Protein AF-A0A5D2ZGI3-F1 (afdb_monomer)

Structure (mmCIF, N/CA/C/O backbone):
data_AF-A0A5D2ZGI3-F1
#
_entry.id   AF-A0A5D2ZGI3-F1
#
loop_
_atom_site.group_PDB
_atom_site.id
_atom_site.type_symbol
_atom_site.label_atom_id
_atom_site.label_alt_id
_atom_site.label_comp_id
_atom_site.label_asym_id
_atom_site.label_entity_id
_atom_site.label_seq_id
_atom_site.pdbx_PDB_ins_code
_atom_site.Cartn_x
_atom_site.Cartn_y
_atom_site.Cartn_z
_atom_site.occupancy
_atom_site.B_iso_or_equiv
_atom_site.auth_seq_id
_atom_site.auth_comp_id
_atom_site.auth_asym_id
_atom_site.auth_atom_id
_atom_site.pdbx_PDB_model_num
ATOM 1 N N . MET A 1 1 ? 5.831 -2.924 15.633 1.00 78.38 1 MET A N 1
ATOM 2 C CA . MET A 1 1 ? 4.681 -2.209 16.233 1.00 78.38 1 MET A CA 1
ATOM 3 C C . MET A 1 1 ? 3.534 -2.291 15.243 1.00 78.38 1 MET A C 1
ATOM 5 O O . MET A 1 1 ? 3.761 -1.943 14.095 1.00 78.38 1 MET A O 1
ATOM 9 N N . ASN A 1 2 ? 2.350 -2.752 15.655 1.00 89.88 2 ASN A N 1
ATOM 10 C CA . ASN A 1 2 ? 1.259 -3.109 14.733 1.00 89.88 2 ASN A CA 1
ATOM 11 C C . ASN A 1 2 ? 0.782 -1.947 13.845 1.00 89.88 2 ASN A C 1
ATOM 13 O O . ASN A 1 2 ? 0.573 -2.136 12.654 1.00 89.88 2 ASN A O 1
ATOM 17 N N . LEU A 1 3 ? 0.696 -0.730 14.398 1.00 90.31 3 LEU A N 1
ATOM 18 C CA . LEU A 1 3 ? 0.278 0.468 13.655 1.00 90.31 3 LEU A CA 1
ATOM 19 C C . LEU A 1 3 ? 1.191 0.804 12.460 1.00 90.31 3 LEU A C 1
ATOM 21 O O . LEU A 1 3 ? 0.711 1.359 11.480 1.00 90.31 3 LEU A O 1
ATOM 25 N N . LYS A 1 4 ? 2.486 0.453 12.514 1.00 88.81 4 LYS A N 1
ATOM 26 C CA . LYS A 1 4 ? 3.448 0.694 11.419 1.00 88.81 4 LYS A CA 1
ATOM 27 C C . LYS A 1 4 ? 3.189 -0.200 10.200 1.00 88.81 4 LYS A C 1
ATOM 29 O O . LYS A 1 4 ? 3.573 0.159 9.092 1.00 88.81 4 LYS A O 1
ATOM 34 N N . GLU A 1 5 ? 2.562 -1.355 10.409 1.00 90.19 5 GLU A N 1
ATOM 35 C CA . GLU A 1 5 ? 2.275 -2.319 9.342 1.00 90.19 5 GLU A CA 1
ATOM 36 C C . GLU A 1 5 ? 0.984 -1.989 8.584 1.00 90.19 5 GLU A C 1
ATOM 38 O O . GLU A 1 5 ? 0.732 -2.561 7.526 1.00 90.19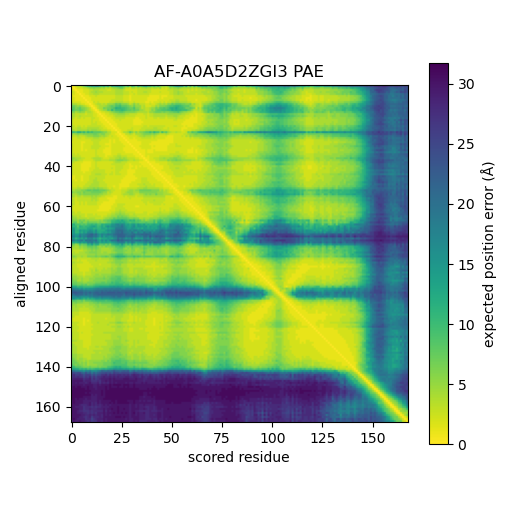 5 GLU A O 1
ATOM 43 N N . ILE A 1 6 ? 0.177 -1.049 9.088 1.00 94.06 6 ILE A N 1
ATOM 44 C CA . ILE A 1 6 ? -1.063 -0.634 8.432 1.00 94.06 6 ILE A CA 1
ATOM 45 C C . ILE A 1 6 ? -0.719 0.137 7.165 1.00 94.06 6 ILE A C 1
ATOM 47 O O . ILE A 1 6 ? -0.126 1.217 7.198 1.00 94.06 6 ILE A O 1
ATOM 51 N N . VAL A 1 7 ? -1.117 -0.429 6.032 1.00 95.12 7 VAL A N 1
ATOM 52 C CA . VAL A 1 7 ? -0.902 0.176 4.725 1.00 95.12 7 VAL A CA 1
ATOM 53 C C . VAL A 1 7 ? -2.084 1.074 4.384 1.00 95.12 7 VAL A C 1
ATOM 55 O O . VAL A 1 7 ? -3.231 0.627 4.324 1.00 95.12 7 VAL A O 1
ATOM 58 N N . LEU A 1 8 ? -1.773 2.339 4.119 1.00 94.56 8 LEU A N 1
ATOM 59 C CA . LEU A 1 8 ? -2.729 3.352 3.692 1.00 94.56 8 LEU A CA 1
ATOM 60 C C . LEU A 1 8 ? -2.531 3.668 2.207 1.00 94.56 8 LEU A C 1
ATOM 62 O O . LEU A 1 8 ? -1.398 3.740 1.720 1.00 94.56 8 LEU A O 1
ATOM 66 N N . ARG A 1 9 ? -3.635 3.895 1.496 1.00 93.50 9 ARG A N 1
ATOM 67 C CA . ARG A 1 9 ? -3.668 4.423 0.128 1.00 93.50 9 ARG A CA 1
ATOM 68 C C . ARG A 1 9 ? -4.479 5.716 0.129 1.00 93.50 9 ARG A C 1
ATOM 70 O O . ARG A 1 9 ? -5.422 5.862 0.895 1.00 93.50 9 ARG A O 1
ATOM 77 N N . GLY A 1 10 ? -4.085 6.693 -0.679 1.00 89.94 10 GLY A N 1
ATOM 78 C CA . GLY A 1 10 ? -4.799 7.964 -0.733 1.00 89.94 10 GLY A CA 1
ATOM 79 C C . GLY A 1 10 ? -3.972 9.101 -1.302 1.00 89.94 10 GLY A C 1
ATOM 80 O O . GLY A 1 10 ? -2.738 9.050 -1.334 1.00 89.94 10 GLY A O 1
ATOM 81 N N . ASN A 1 11 ? -4.661 10.151 -1.743 1.00 85.56 11 ASN A N 1
ATOM 82 C CA . ASN A 1 11 ? -4.020 11.382 -2.182 1.00 85.56 11 ASN A CA 1
ATOM 83 C C . ASN A 1 11 ? -4.201 12.469 -1.119 1.00 85.56 11 ASN A C 1
ATOM 85 O O . ASN A 1 11 ? -5.222 13.154 -1.070 1.00 85.56 11 ASN A O 1
ATOM 89 N N . LEU A 1 12 ? -3.204 12.584 -0.245 1.00 85.69 12 LEU A N 1
ATOM 90 C CA . LEU A 1 12 ? -3.176 13.565 0.833 1.00 85.69 12 LEU A CA 1
ATOM 91 C C . LEU A 1 12 ? -2.362 14.790 0.431 1.00 85.69 12 LEU A C 1
ATOM 93 O O . LEU A 1 12 ? -1.250 14.658 -0.084 1.00 85.69 12 LEU A O 1
ATOM 97 N N . TYR A 1 13 ? -2.896 15.966 0.751 1.00 83.00 13 TYR A N 1
ATOM 98 C CA . TYR A 1 13 ? -2.160 17.222 0.727 1.00 83.00 13 TYR A CA 1
ATOM 99 C C . TYR A 1 13 ? -1.844 17.630 2.163 1.00 83.00 13 TYR A C 1
ATOM 101 O O . TYR A 1 13 ? -2.745 17.925 2.946 1.00 83.00 13 TYR A O 1
ATOM 109 N N . GLY A 1 14 ? -0.556 17.632 2.503 1.00 86.94 14 GLY A N 1
ATOM 110 C CA . GLY A 1 14 ? -0.097 17.904 3.860 1.00 86.94 14 GLY A CA 1
ATOM 111 C C . GLY A 1 14 ? -0.437 16.777 4.835 1.00 86.94 14 GLY A C 1
ATOM 112 O O . GLY A 1 14 ? -0.434 15.596 4.480 1.00 86.94 14 GLY A O 1
ATOM 113 N N . THR A 1 15 ? -0.698 17.169 6.078 1.00 89.69 15 THR A N 1
ATOM 114 C CA . THR A 1 15 ? -0.856 16.253 7.203 1.00 89.69 15 THR A CA 1
ATOM 115 C C . THR A 1 15 ? -2.302 16.215 7.678 1.00 89.69 15 THR A C 1
ATOM 117 O O . THR A 1 15 ? -2.942 17.255 7.829 1.00 89.69 15 THR A O 1
ATOM 120 N N . CYS A 1 16 ? -2.814 15.017 7.938 1.00 91.69 16 CYS A N 1
ATOM 121 C CA . CYS A 1 16 ? -4.209 14.770 8.283 1.00 91.69 16 CYS A CA 1
ATOM 122 C C . CYS A 1 16 ? -4.309 14.040 9.619 1.00 91.69 16 CYS A C 1
ATOM 124 O O . CYS A 1 16 ? -3.441 13.239 9.959 1.00 91.69 16 CYS A O 1
ATOM 126 N N . ASN A 1 17 ? -5.399 14.269 10.346 1.00 93.56 17 ASN A N 1
ATOM 127 C CA . ASN A 1 17 ? -5.670 13.551 11.586 1.00 93.56 17 ASN A CA 1
ATOM 128 C C . ASN A 1 17 ? -6.593 12.359 11.322 1.00 93.56 17 ASN A C 1
ATOM 130 O O . ASN A 1 17 ? -7.521 12.450 10.517 1.00 93.56 17 ASN A O 1
ATOM 134 N N . ALA A 1 18 ? -6.342 11.267 12.030 1.00 95.38 18 ALA A N 1
ATOM 135 C CA . ALA A 1 18 ? -7.198 10.093 12.112 1.00 95.38 18 ALA A CA 1
ATOM 136 C C . ALA A 1 18 ? -7.295 9.642 13.571 1.00 95.38 18 ALA A C 1
ATOM 138 O O . ALA A 1 18 ? -6.490 10.049 14.410 1.00 95.38 18 ALA A O 1
ATOM 139 N N . PHE A 1 19 ? -8.286 8.815 13.885 1.00 96.44 19 PHE A N 1
ATOM 140 C CA . PHE A 1 19 ? -8.558 8.424 15.266 1.00 96.44 19 PHE A CA 1
ATOM 141 C C . PHE A 1 19 ? -8.911 6.949 15.366 1.00 96.44 19 PHE A C 1
ATOM 143 O O . PHE A 1 19 ? -9.552 6.404 14.477 1.00 96.44 19 PHE A O 1
ATOM 150 N N . ILE A 1 20 ? -8.536 6.320 16.472 1.00 96.06 20 ILE A N 1
ATOM 151 C CA . ILE A 1 20 ? -9.051 5.010 16.872 1.00 96.06 20 ILE A CA 1
ATOM 152 C C . ILE A 1 20 ? -9.835 5.219 18.156 1.00 96.06 20 ILE A C 1
ATOM 154 O O . ILE A 1 20 ? -9.278 5.728 19.129 1.00 96.06 20 ILE A O 1
ATOM 158 N N . CYS A 1 21 ? -11.100 4.810 18.151 1.00 94.38 21 CYS A N 1
ATOM 159 C CA . CYS A 1 21 ? -11.990 4.882 19.303 1.00 94.38 21 CYS A CA 1
ATOM 160 C C . CYS A 1 21 ? -12.622 3.506 19.510 1.00 94.38 21 CYS A C 1
ATOM 162 O O . CYS A 1 21 ? -13.462 3.091 18.716 1.00 94.38 21 CYS A O 1
ATOM 164 N N . ALA A 1 22 ? -12.234 2.805 20.571 1.00 94.69 22 ALA A N 1
ATOM 165 C CA . ALA A 1 22 ? -12.734 1.468 20.873 1.00 94.69 22 ALA A CA 1
ATOM 166 C C . ALA A 1 22 ? -13.123 1.346 22.346 1.00 94.69 22 ALA A C 1
ATOM 168 O O . ALA A 1 22 ? -12.517 1.978 23.209 1.00 94.69 22 ALA A O 1
ATOM 169 N N . LYS A 1 23 ? -14.128 0.518 22.634 1.00 94.25 23 LYS A N 1
ATOM 170 C CA . LYS A 1 23 ? -14.586 0.223 23.996 1.00 94.25 23 LYS A CA 1
ATOM 171 C C . LYS A 1 23 ? -14.456 -1.268 24.254 1.00 94.25 23 LYS A C 1
ATOM 173 O O . LYS A 1 23 ? -14.880 -2.066 23.422 1.00 94.25 23 LYS A O 1
ATOM 178 N N . GLY A 1 24 ? -13.829 -1.638 25.364 1.00 87.88 24 GLY A N 1
ATOM 179 C CA . GLY A 1 24 ? -13.578 -3.039 25.686 1.00 87.88 24 GLY A CA 1
ATOM 180 C C . GLY A 1 24 ? -14.789 -3.770 26.286 1.00 87.88 24 GLY A C 1
ATOM 181 O O . GLY A 1 24 ? -15.785 -3.133 26.641 1.00 87.88 24 GLY A O 1
ATOM 182 N N . PRO A 1 25 ? -14.698 -5.103 26.462 1.00 93.12 25 PRO A N 1
ATOM 183 C CA . PRO A 1 25 ? -13.662 -6.000 25.939 1.00 93.12 25 PRO A CA 1
ATOM 184 C C . PRO A 1 25 ? -13.876 -6.347 24.451 1.00 93.12 25 PRO A C 1
ATOM 186 O O . PRO A 1 25 ? -15.007 -6.538 24.009 1.00 93.12 25 PRO A O 1
ATOM 189 N N . GLY A 1 26 ? -12.789 -6.459 23.678 1.00 95.06 26 GLY A N 1
ATOM 190 C CA . GLY A 1 26 ? -12.862 -6.737 22.237 1.00 95.06 26 GLY A CA 1
ATOM 191 C C . GLY A 1 26 ? -11.535 -6.598 21.483 1.00 95.06 26 GLY A C 1
ATOM 192 O O . GLY A 1 26 ? -10.516 -6.193 22.046 1.00 95.06 26 GLY A O 1
ATOM 193 N N . TYR A 1 27 ? -11.552 -6.939 20.193 1.00 95.19 27 TYR A N 1
ATOM 194 C CA . TYR A 1 27 ? -10.416 -6.762 19.285 1.00 95.19 27 TYR A CA 1
ATOM 195 C C . TYR A 1 27 ? -10.540 -5.447 18.525 1.00 95.19 27 TYR A C 1
ATOM 197 O O . TYR A 1 27 ? -11.611 -5.133 18.019 1.00 95.19 27 TYR A O 1
ATOM 205 N N . VAL A 1 28 ? -9.428 -4.725 18.417 1.00 96.50 28 VAL A N 1
ATOM 206 C CA . VAL A 1 28 ? -9.300 -3.522 17.596 1.00 96.50 28 VAL A CA 1
ATOM 207 C C . VAL A 1 28 ? -8.452 -3.865 16.380 1.00 96.50 28 VAL A C 1
ATOM 209 O O . VAL A 1 28 ? -7.339 -4.394 16.500 1.00 96.50 28 VAL A O 1
ATOM 212 N N . THR A 1 29 ? -8.985 -3.565 15.209 1.00 96.62 29 THR A N 1
ATOM 213 C CA . THR A 1 29 ? -8.397 -3.825 13.894 1.00 96.62 29 THR A CA 1
ATOM 214 C C . THR A 1 29 ? -8.206 -2.520 13.132 1.00 96.62 29 THR A C 1
ATOM 216 O O . THR A 1 29 ? -8.620 -1.452 13.584 1.00 96.62 29 THR A O 1
ATOM 219 N N . ALA A 1 30 ? -7.558 -2.580 11.969 1.00 96.31 30 ALA A N 1
ATOM 220 C CA . ALA A 1 30 ? -7.386 -1.407 11.125 1.00 96.31 30 ALA A CA 1
ATOM 221 C C . ALA A 1 30 ? -8.736 -0.812 10.685 1.00 96.31 30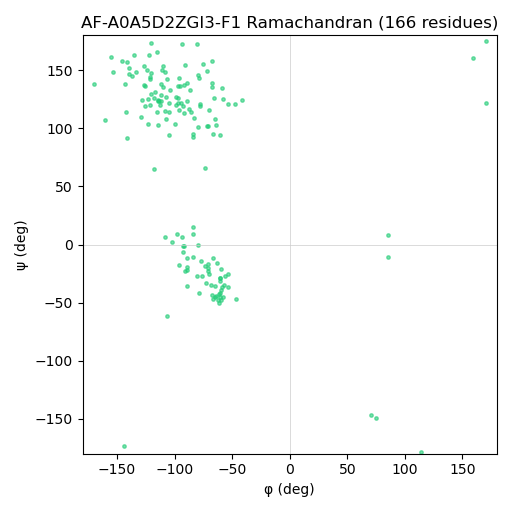 ALA A C 1
ATOM 223 O O . ALA A 1 30 ? -8.853 0.405 10.587 1.00 96.31 30 ALA A O 1
ATOM 224 N N . GLN A 1 31 ? -9.776 -1.634 10.515 1.00 96.06 31 GLN A N 1
ATOM 225 C CA . GLN A 1 31 ? -11.125 -1.161 10.191 1.00 96.06 31 GLN A CA 1
ATOM 226 C C . GLN A 1 31 ? -11.694 -0.152 11.204 1.00 96.06 31 GLN A C 1
ATOM 228 O O . GLN A 1 31 ? -12.512 0.686 10.834 1.00 96.06 31 GLN A O 1
ATOM 233 N N . ASP A 1 32 ? -11.256 -0.208 12.464 1.00 95.94 32 ASP A N 1
ATOM 234 C CA . ASP A 1 32 ? -11.730 0.677 13.534 1.00 95.94 32 ASP A CA 1
ATOM 235 C C . ASP A 1 32 ? -11.076 2.073 13.497 1.00 95.94 32 ASP A C 1
ATOM 237 O O . ASP A 1 32 ? -11.376 2.936 14.328 1.00 95.94 32 ASP A O 1
ATOM 241 N N . ILE A 1 33 ? -10.169 2.317 12.543 1.00 96.50 33 ILE A N 1
ATOM 242 C CA . ILE A 1 33 ? -9.567 3.630 12.323 1.00 96.50 33 ILE A CA 1
ATOM 243 C C . ILE A 1 33 ? -10.554 4.524 11.569 1.00 96.50 33 ILE A C 1
ATOM 245 O O . ILE A 1 33 ? -10.929 4.277 10.424 1.00 96.50 33 ILE A O 1
ATOM 249 N N . ILE A 1 34 ? -10.898 5.643 12.191 1.00 96.56 34 ILE A N 1
ATOM 250 C CA . ILE A 1 34 ? -11.661 6.728 11.587 1.00 96.56 34 ILE A CA 1
ATOM 251 C C . ILE A 1 34 ? -10.697 7.560 10.736 1.00 96.56 34 ILE A C 1
ATOM 253 O O . ILE A 1 34 ? -9.914 8.360 11.259 1.00 96.56 34 ILE A O 1
ATOM 257 N N . LEU A 1 35 ? -10.742 7.339 9.422 1.00 95.06 35 LEU A N 1
ATOM 258 C CA . LEU A 1 35 ? -9.892 7.998 8.432 1.00 95.06 35 LEU A CA 1
ATOM 259 C C . LEU A 1 35 ? -10.520 9.289 7.882 1.00 95.06 35 LEU A C 1
ATOM 261 O O . LEU A 1 35 ? -11.746 9.420 7.836 1.00 95.06 35 LEU A O 1
ATOM 265 N N . PRO A 1 36 ? -9.697 10.234 7.396 1.00 93.25 36 PRO A N 1
ATOM 266 C CA . PRO A 1 36 ? -10.183 11.329 6.567 1.00 93.25 36 PRO A CA 1
ATOM 267 C C . PRO A 1 36 ? -10.690 10.812 5.200 1.00 93.25 36 PRO A C 1
ATOM 269 O O . PRO A 1 36 ? -10.234 9.769 4.734 1.00 93.25 36 PRO A O 1
ATOM 272 N N . PRO A 1 37 ? -11.563 11.559 4.493 1.00 90.06 37 PRO A N 1
ATOM 273 C CA . PRO A 1 37 ? -12.232 11.078 3.274 1.00 90.06 37 PRO A CA 1
ATOM 274 C C . PRO A 1 37 ? -11.323 10.670 2.102 1.00 90.06 37 PRO A C 1
ATOM 276 O O . PRO A 1 37 ? -11.767 9.954 1.212 1.00 90.06 37 PRO A O 1
ATOM 279 N N . SER A 1 38 ? -10.077 11.149 2.055 1.00 89.81 38 SER A N 1
ATOM 280 C CA . SER A 1 38 ? -9.125 10.903 0.960 1.00 89.81 38 SER A CA 1
ATOM 281 C C . SER A 1 38 ? -8.129 9.772 1.238 1.00 89.81 38 SER A C 1
ATOM 283 O O . SER A 1 38 ? -7.171 9.608 0.476 1.00 89.81 38 SER A O 1
ATOM 285 N N . VAL A 1 39 ? -8.327 9.020 2.325 1.00 94.38 39 VAL A N 1
ATOM 286 C CA . VAL A 1 39 ? -7.470 7.904 2.737 1.00 94.38 39 VAL A CA 1
ATOM 287 C C . VAL A 1 39 ? -8.307 6.656 2.915 1.00 94.38 39 VAL A C 1
ATOM 289 O O . VAL A 1 39 ? -9.363 6.680 3.538 1.00 94.38 39 VAL A O 1
ATOM 292 N N . GLU A 1 40 ? -7.782 5.551 2.419 1.00 95.00 40 GLU A N 1
ATOM 293 C CA . GLU A 1 40 ? -8.330 4.221 2.608 1.00 95.00 40 GLU A CA 1
ATOM 294 C C . GLU A 1 40 ? -7.259 3.282 3.165 1.00 95.00 40 GLU A C 1
ATOM 296 O O . GLU A 1 40 ? -6.052 3.475 2.973 1.00 95.00 40 GLU A O 1
ATOM 301 N N . ILE A 1 41 ? -7.713 2.252 3.868 1.00 96.25 41 ILE A N 1
ATOM 302 C CA . ILE A 1 41 ? -6.868 1.164 4.345 1.00 96.25 41 ILE A CA 1
ATOM 303 C C . ILE A 1 41 ? -6.868 0.055 3.301 1.00 96.25 41 ILE A C 1
ATOM 305 O O . ILE A 1 41 ? -7.908 -0.296 2.748 1.00 96.25 41 ILE A O 1
ATOM 309 N N . VAL A 1 42 ? -5.688 -0.507 3.048 1.00 96.25 42 VAL A N 1
ATOM 310 C CA . VAL A 1 42 ? -5.525 -1.614 2.098 1.00 96.25 42 VAL A CA 1
ATOM 311 C C . VAL A 1 42 ? -5.959 -2.949 2.713 1.00 96.25 42 VAL A C 1
ATOM 313 O O . VAL A 1 42 ? -6.632 -3.731 2.048 1.00 96.25 42 VAL A O 1
ATOM 316 N N . ASP A 1 43 ? -5.611 -3.201 3.979 1.00 95.88 43 ASP A N 1
ATOM 317 C CA . ASP A 1 43 ? -6.034 -4.389 4.733 1.00 95.88 43 ASP A CA 1
ATOM 318 C C . ASP A 1 43 ? -6.755 -3.992 6.027 1.00 95.88 43 ASP A C 1
ATOM 320 O O . ASP A 1 43 ? -6.138 -3.599 7.019 1.00 95.88 43 ASP A O 1
ATOM 324 N N . ASN A 1 44 ? -8.081 -4.118 6.010 1.00 96.31 44 ASN A N 1
ATOM 325 C CA . ASN A 1 44 ? -8.949 -3.781 7.138 1.00 96.31 44 ASN A CA 1
ATOM 326 C C . ASN A 1 44 ? -8.837 -4.771 8.310 1.00 96.31 44 ASN A C 1
ATOM 328 O O . ASN A 1 44 ? -9.261 -4.452 9.418 1.00 96.31 44 ASN A O 1
ATOM 332 N N . THR A 1 45 ? -8.271 -5.960 8.090 1.00 95.94 45 THR A N 1
ATOM 333 C CA . THR A 1 45 ? -8.212 -7.036 9.092 1.00 95.94 45 THR A CA 1
ATOM 334 C C . THR A 1 45 ? -6.979 -6.969 9.987 1.00 95.94 45 THR A C 1
ATOM 336 O O . THR A 1 45 ? -6.927 -7.647 11.016 1.00 95.94 45 THR A O 1
ATOM 339 N N . GLN A 1 46 ? -6.001 -6.134 9.626 1.00 95.56 46 GLN A N 1
ATOM 340 C CA . GLN A 1 46 ? -4.748 -5.985 10.355 1.00 95.56 46 GLN A CA 1
ATOM 341 C C . GLN A 1 46 ? -5.014 -5.685 11.838 1.00 95.56 46 GLN A C 1
ATOM 343 O O . GLN A 1 46 ? -5.655 -4.695 12.197 1.00 95.56 46 GLN A O 1
ATOM 348 N N . HIS A 1 47 ? -4.505 -6.549 12.715 1.00 95.75 47 HIS A N 1
ATOM 349 C CA . HIS A 1 47 ? -4.691 -6.410 14.156 1.00 95.75 47 HIS A CA 1
ATOM 350 C C . HIS A 1 47 ? -3.948 -5.184 14.694 1.00 95.75 47 HIS A C 1
ATOM 352 O O . HIS A 1 47 ? -2.771 -4.989 14.382 1.00 95.75 47 HIS A O 1
ATOM 358 N N . VAL A 1 48 ? -4.606 -4.401 15.554 1.00 95.06 48 VAL A N 1
ATOM 359 C CA . VAL A 1 48 ? -4.015 -3.237 16.229 1.00 95.06 48 VAL A CA 1
ATOM 360 C C . VAL A 1 48 ? -3.752 -3.553 17.695 1.00 95.06 48 VAL A C 1
ATOM 362 O O . VAL A 1 48 ? -2.594 -3.527 18.122 1.00 95.06 48 VAL A O 1
ATOM 365 N N . ALA A 1 49 ? -4.807 -3.865 18.449 1.00 94.00 49 ALA A N 1
ATOM 366 C CA . ALA A 1 49 ? -4.752 -4.099 19.889 1.00 94.00 49 ALA A CA 1
ATOM 367 C C . ALA A 1 49 ? -5.903 -4.998 20.366 1.00 94.00 49 ALA A C 1
ATOM 369 O O . ALA A 1 49 ? -6.922 -5.143 19.694 1.00 94.00 49 ALA A O 1
ATOM 370 N N . SER A 1 50 ? -5.750 -5.581 21.555 1.00 95.25 50 SER A N 1
ATOM 371 C CA . SER A 1 50 ? -6.803 -6.342 22.240 1.00 95.25 50 SER A CA 1
ATOM 372 C C . SER A 1 50 ? -7.148 -5.657 23.561 1.00 95.25 50 SER A C 1
ATOM 374 O O . SER A 1 50 ? -6.254 -5.413 24.370 1.00 95.25 50 SER A O 1
ATOM 376 N N . LEU A 1 51 ? -8.427 -5.349 23.782 1.00 95.81 51 LEU A N 1
ATOM 377 C CA . LEU A 1 51 ? -8.936 -4.764 25.023 1.00 95.81 51 LEU A CA 1
ATOM 378 C C . LEU A 1 51 ? -9.486 -5.878 25.914 1.00 95.81 51 LEU A C 1
ATOM 380 O O . LEU A 1 51 ? -10.456 -6.543 25.552 1.00 95.81 51 LEU A O 1
ATOM 384 N N . THR A 1 52 ? -8.863 -6.092 27.071 1.00 95.50 52 THR A N 1
ATOM 385 C CA . THR A 1 52 ? -9.220 -7.175 28.007 1.00 95.50 52 THR A CA 1
ATOM 386 C C . THR A 1 52 ? -10.255 -6.761 29.049 1.00 95.50 52 THR A C 1
ATOM 388 O O . THR A 1 52 ? -10.940 -7.608 29.612 1.00 95.50 52 THR A O 1
ATOM 391 N N . GLU A 1 53 ? -10.369 -5.464 29.308 1.00 94.81 53 GLU A N 1
ATOM 392 C CA . GLU A 1 53 ? -11.207 -4.870 30.349 1.00 94.81 53 GLU A CA 1
ATOM 393 C C . GLU A 1 53 ? -12.193 -3.870 29.726 1.00 94.81 53 GLU A C 1
ATOM 395 O O . GLU A 1 53 ? -11.980 -3.452 28.584 1.00 94.81 53 GLU A O 1
ATOM 400 N N . PRO A 1 54 ? -13.268 -3.467 30.432 1.00 94.44 54 PRO A N 1
ATOM 401 C CA . PRO A 1 54 ? -14.214 -2.452 29.963 1.00 94.44 54 PRO A CA 1
ATOM 402 C C . PRO A 1 54 ? -13.595 -1.045 30.040 1.00 94.44 54 PRO A C 1
ATOM 404 O O . PRO A 1 54 ? -14.010 -0.199 30.830 1.00 94.44 54 PRO A O 1
ATOM 407 N N . ILE A 1 55 ? -12.559 -0.827 29.234 1.00 94.62 55 ILE A N 1
ATOM 408 C CA . ILE A 1 55 ? -11.825 0.429 29.103 1.00 94.62 55 ILE A CA 1
ATOM 409 C C . ILE A 1 55 ? -12.139 1.089 27.763 1.00 94.62 55 ILE A C 1
ATOM 411 O O . ILE A 1 55 ? -12.363 0.408 26.759 1.00 94.62 55 ILE A O 1
ATOM 415 N N . ASP A 1 56 ? -12.106 2.418 27.751 1.00 93.81 56 ASP A N 1
ATOM 416 C CA . ASP A 1 56 ? -12.210 3.215 26.533 1.00 93.81 56 ASP A CA 1
ATOM 417 C C . ASP A 1 56 ? -10.791 3.513 26.017 1.00 93.81 56 ASP A C 1
ATOM 419 O O . ASP A 1 56 ? -9.979 4.138 26.701 1.00 93.81 56 ASP A O 1
ATOM 423 N N . LEU A 1 57 ? -10.483 3.048 24.806 1.00 93.81 57 LEU A N 1
ATOM 424 C CA . LEU A 1 57 ? -9.242 3.330 24.092 1.00 93.81 57 LEU A CA 1
ATOM 425 C C . LEU A 1 57 ? -9.482 4.448 23.074 1.00 93.81 57 LEU A C 1
ATOM 427 O O . LEU A 1 57 ? -10.256 4.271 22.134 1.00 93.81 57 LEU A O 1
ATOM 431 N N . CYS A 1 58 ? -8.750 5.552 23.221 1.00 93.94 58 CYS A N 1
ATOM 432 C CA . CYS A 1 58 ? -8.724 6.654 22.261 1.00 93.94 58 CYS A CA 1
ATOM 433 C C . CYS A 1 58 ? -7.281 6.941 21.835 1.00 93.94 58 CYS A C 1
ATOM 435 O O . CYS A 1 58 ? -6.451 7.304 22.667 1.00 93.94 58 CYS A O 1
ATOM 437 N N . ILE A 1 59 ? -6.983 6.801 20.542 1.00 93.19 59 ILE A N 1
ATOM 438 C CA . ILE A 1 59 ? -5.665 7.099 19.965 1.00 93.19 59 ILE A CA 1
ATOM 439 C C . ILE A 1 59 ? -5.840 8.132 18.853 1.00 93.19 59 ILE A C 1
ATOM 441 O O . ILE A 1 59 ? -6.598 7.906 17.912 1.00 93.19 59 ILE A O 1
ATOM 445 N N . GLY A 1 60 ? -5.118 9.250 18.948 1.00 93.69 60 GLY A N 1
ATOM 446 C CA . GLY A 1 60 ? -4.955 10.199 17.847 1.00 93.69 60 GLY A CA 1
ATOM 447 C C . GLY A 1 60 ? -3.789 9.791 16.948 1.00 93.69 60 GLY A C 1
ATOM 448 O O . GLY A 1 60 ? -2.708 9.465 17.437 1.00 93.69 60 GLY A O 1
ATOM 449 N N . LEU A 1 61 ? -4.009 9.808 15.638 1.00 93.19 61 LEU A N 1
ATOM 450 C CA . LEU A 1 61 ? -3.030 9.468 14.613 1.00 93.19 61 LEU A CA 1
ATOM 451 C C . LEU A 1 61 ? -2.824 10.656 13.680 1.00 93.19 61 LEU A C 1
ATOM 453 O O . LEU A 1 61 ? -3.773 11.344 13.305 1.00 93.19 61 LEU A O 1
ATOM 457 N N . GLN A 1 62 ? -1.579 10.844 13.259 1.00 91.38 62 GLN A N 1
ATOM 458 C CA . GLN A 1 62 ? -1.206 11.853 12.283 1.00 91.38 62 GLN A CA 1
ATOM 459 C C . GLN A 1 62 ? -0.687 11.159 11.019 1.00 91.38 62 GLN A C 1
ATOM 461 O O . GLN A 1 62 ? 0.340 10.482 11.048 1.00 91.38 62 GLN A O 1
ATOM 466 N N . ILE A 1 63 ? -1.421 11.308 9.918 1.00 91.56 63 ILE A N 1
ATOM 467 C CA . ILE A 1 63 ? -1.148 10.669 8.630 1.00 91.56 63 ILE A CA 1
ATOM 468 C C . ILE A 1 63 ? -0.558 11.708 7.682 1.00 91.56 63 ILE A C 1
ATOM 470 O O . ILE A 1 63 ? -1.074 12.815 7.546 1.00 91.56 63 ILE A O 1
ATOM 474 N N . GLU A 1 64 ? 0.520 11.340 7.003 1.00 90.38 64 GLU A N 1
ATOM 475 C CA . GLU A 1 64 ? 1.248 12.200 6.076 1.00 90.38 64 GLU A CA 1
ATOM 476 C C . GLU A 1 64 ? 1.599 11.397 4.820 1.00 90.38 64 GLU A C 1
ATOM 478 O O . GLU A 1 64 ? 1.901 10.204 4.901 1.00 90.38 64 GLU A O 1
ATOM 483 N N . ARG A 1 65 ? 1.593 12.049 3.654 1.00 88.81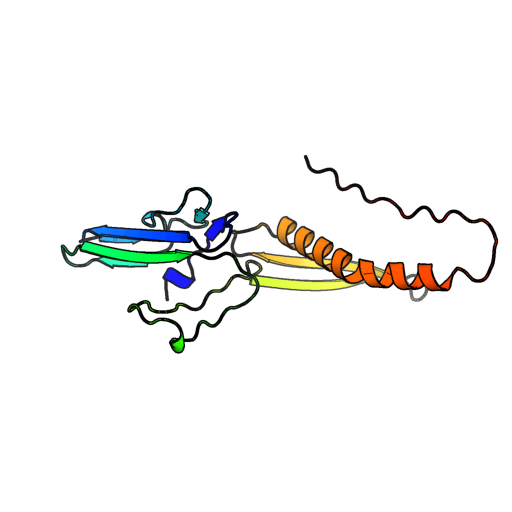 65 ARG A N 1
ATOM 484 C CA . ARG A 1 65 ? 2.137 11.480 2.417 1.00 88.81 65 ARG A CA 1
ATOM 485 C C . ARG A 1 65 ? 3.556 11.994 2.206 1.00 88.81 65 ARG A C 1
ATOM 487 O O . ARG A 1 65 ? 3.766 13.195 2.080 1.00 88.81 65 ARG A O 1
ATOM 494 N N . ASN A 1 66 ? 4.519 11.084 2.110 1.00 89.00 66 ASN A N 1
ATOM 495 C CA . ASN A 1 66 ? 5.921 11.429 1.884 1.00 89.00 66 ASN A CA 1
ATOM 496 C C . ASN A 1 66 ? 6.608 10.392 0.971 1.00 89.00 66 ASN A C 1
ATOM 498 O O . ASN A 1 66 ? 5.941 9.526 0.402 1.00 89.00 66 ASN A O 1
ATOM 502 N N . ARG A 1 67 ? 7.927 10.500 0.776 1.00 85.38 67 ARG A N 1
ATOM 503 C CA . ARG A 1 67 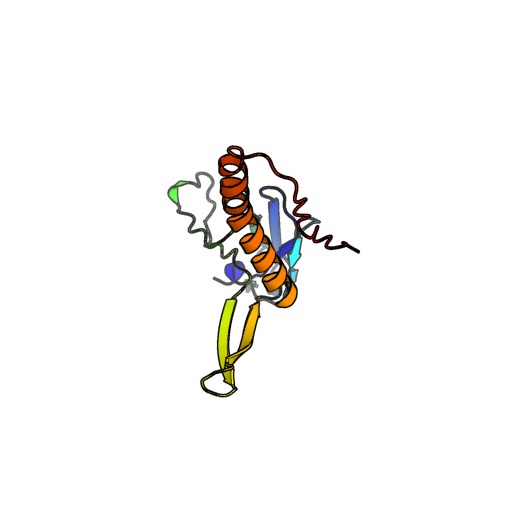? 8.751 9.573 -0.015 1.00 85.38 67 ARG A CA 1
ATOM 504 C C . ARG A 1 67 ? 9.847 8.956 0.856 1.00 85.38 67 ARG A C 1
ATOM 506 O O . ARG A 1 67 ? 10.390 9.609 1.739 1.00 85.38 67 ARG A O 1
ATOM 513 N N . GLY A 1 68 ? 10.214 7.710 0.560 1.00 82.88 68 GLY A N 1
ATOM 514 C CA . GLY A 1 68 ? 11.333 7.032 1.219 1.00 82.88 68 GLY A CA 1
ATOM 515 C C . GLY A 1 68 ? 11.029 6.567 2.646 1.00 82.88 68 GLY A C 1
ATOM 516 O O . GLY A 1 68 ? 9.900 6.198 2.977 1.00 82.88 68 GLY A O 1
ATOM 517 N N . TYR A 1 69 ? 12.065 6.539 3.482 1.00 79.19 69 TYR A N 1
ATOM 518 C CA . TYR A 1 69 ? 11.974 6.157 4.888 1.00 79.19 69 TYR A CA 1
ATOM 519 C C . TYR A 1 69 ? 12.237 7.371 5.776 1.00 79.19 69 TYR A C 1
ATOM 521 O O . TYR A 1 69 ? 13.284 8.006 5.663 1.00 79.19 69 TYR A O 1
ATOM 529 N N . GLY A 1 70 ? 11.288 7.692 6.655 1.00 69.00 70 GLY A N 1
ATOM 530 C CA . GLY A 1 70 ? 11.408 8.808 7.587 1.00 69.00 70 GLY A CA 1
ATOM 531 C C . GLY A 1 70 ? 11.627 8.311 9.009 1.00 69.00 70 GLY A C 1
ATOM 532 O O . GLY A 1 70 ? 10.687 7.826 9.638 1.00 69.00 70 GLY A O 1
ATOM 533 N N . ILE A 1 71 ? 12.840 8.481 9.540 1.00 68.88 71 ILE A N 1
ATOM 534 C CA . ILE A 1 71 ? 13.098 8.310 10.977 1.00 68.88 71 ILE A CA 1
ATOM 535 C C . ILE A 1 71 ? 12.718 9.619 11.665 1.00 68.88 71 ILE A C 1
ATOM 537 O O . ILE A 1 71 ? 13.408 10.630 11.515 1.00 68.88 71 ILE A O 1
ATOM 541 N N . LYS A 1 72 ? 11.620 9.621 12.424 1.00 67.38 72 LYS A N 1
ATOM 542 C CA . LYS A 1 72 ? 11.234 10.784 13.231 1.00 67.38 72 LYS A CA 1
ATOM 543 C C . LYS A 1 72 ? 11.925 10.683 14.593 1.00 67.38 72 LYS A C 1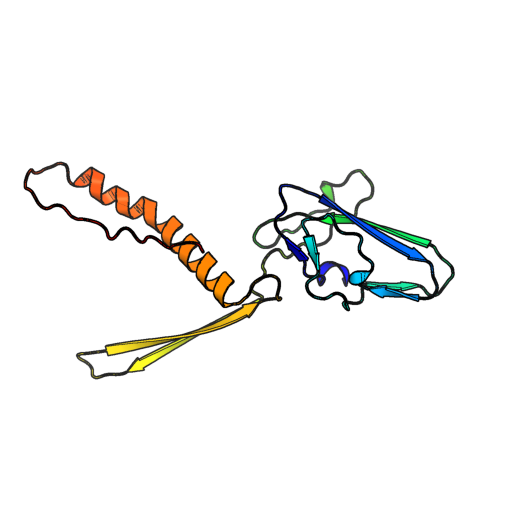
ATOM 545 O O . LYS A 1 72 ? 11.692 9.746 15.349 1.00 67.38 72 LYS A O 1
ATOM 550 N N . THR A 1 73 ? 12.805 11.637 14.904 1.00 62.59 73 THR A N 1
ATOM 551 C CA . THR A 1 73 ? 13.464 11.683 16.217 1.00 62.59 73 THR A CA 1
ATOM 552 C C . THR A 1 73 ? 12.534 12.303 17.271 1.00 62.59 73 THR A C 1
ATOM 554 O O . THR A 1 73 ? 11.784 13.228 16.951 1.00 62.59 73 THR A O 1
ATOM 557 N N . PRO A 1 74 ? 12.589 11.862 18.544 1.00 62.81 74 PRO A N 1
ATOM 558 C CA . PRO A 1 74 ? 11.680 12.337 19.597 1.00 62.81 74 PRO A CA 1
ATOM 559 C C . PRO A 1 74 ? 11.793 13.830 19.925 1.00 62.81 74 PRO A C 1
ATOM 561 O O . PRO A 1 74 ? 10.911 14.387 20.566 1.00 62.81 74 PRO A O 1
ATOM 564 N N . LYS A 1 75 ? 12.878 14.495 19.504 1.00 57.47 75 LYS A N 1
ATOM 565 C CA . LYS A 1 75 ? 13.200 15.873 19.905 1.00 57.47 75 LYS A CA 1
ATOM 566 C C . LYS A 1 75 ? 12.218 16.936 19.395 1.00 57.47 75 LYS A C 1
ATOM 568 O O . LYS A 1 75 ? 12.281 18.056 19.883 1.00 57.47 75 LYS A O 1
ATOM 573 N N . ASN A 1 76 ? 11.326 16.596 18.464 1.00 55.94 76 ASN A N 1
ATOM 574 C CA . ASN A 1 76 ? 10.438 17.560 17.808 1.00 55.94 76 ASN A CA 1
ATOM 575 C C . ASN A 1 76 ? 8.994 17.563 18.344 1.00 55.94 76 ASN A C 1
ATOM 577 O O . ASN A 1 76 ? 8.168 18.309 17.826 1.00 55.94 76 ASN A O 1
ATOM 581 N N . PHE A 1 77 ? 8.675 16.751 19.357 1.00 61.31 77 PHE A N 1
ATOM 582 C CA . PHE A 1 77 ? 7.306 16.593 19.856 1.00 61.31 77 PHE A CA 1
ATOM 583 C C . PHE A 1 77 ? 7.193 17.120 21.288 1.00 61.31 77 PHE A C 1
ATOM 585 O O . PHE A 1 77 ? 7.636 16.486 22.242 1.00 61.31 77 PHE A O 1
ATOM 592 N N . HIS A 1 78 ? 6.626 18.318 21.436 1.00 56.41 78 HIS A N 1
ATOM 593 C CA . HIS A 1 78 ? 6.448 18.982 22.732 1.00 56.41 78 HIS A CA 1
ATOM 594 C C . HIS A 1 78 ? 5.085 18.693 23.394 1.00 56.41 78 HIS A C 1
ATOM 596 O O . HIS A 1 78 ? 4.848 19.169 24.501 1.00 56.41 78 HIS A O 1
ATOM 602 N N . ASP A 1 79 ? 4.198 17.923 22.753 1.00 70.25 79 ASP A N 1
ATOM 603 C CA . ASP A 1 79 ? 2.787 17.761 23.154 1.00 70.25 79 ASP A CA 1
ATOM 604 C C . ASP A 1 79 ? 2.424 16.389 23.757 1.00 70.25 79 ASP A C 1
ATOM 606 O O . ASP A 1 79 ? 1.252 16.119 24.008 1.00 70.25 79 ASP A O 1
ATOM 610 N N . GLY A 1 80 ? 3.408 15.516 23.996 1.00 75.06 80 GLY A N 1
ATOM 611 C CA . GLY A 1 80 ? 3.163 14.151 24.480 1.00 75.06 80 GLY A CA 1
ATOM 612 C C . GLY A 1 80 ? 2.856 13.124 23.383 1.00 75.06 80 GLY A C 1
ATOM 613 O O . GLY A 1 80 ? 2.524 11.982 23.698 1.00 75.06 80 GLY A O 1
ATOM 614 N N . SER A 1 81 ? 2.990 13.490 22.106 1.00 82.25 81 SER A N 1
ATOM 615 C CA . SER A 1 81 ? 2.971 12.538 20.995 1.00 82.25 81 SER A CA 1
ATOM 616 C C . SER A 1 81 ? 4.245 11.690 20.927 1.00 82.25 81 SER A C 1
ATOM 618 O O . SER A 1 81 ? 5.347 12.111 21.287 1.00 82.25 81 SER A O 1
ATOM 620 N N . TYR A 1 82 ? 4.081 10.460 20.440 1.00 83.75 82 TYR A N 1
ATOM 621 C CA . TYR A 1 82 ? 5.165 9.498 20.276 1.00 83.75 82 TYR A CA 1
ATOM 622 C C . TYR A 1 82 ? 5.398 9.245 18.785 1.00 83.75 82 TYR A C 1
ATOM 624 O O . TYR A 1 82 ? 4.477 8.782 18.104 1.00 83.75 82 TYR A O 1
ATOM 632 N N . PRO A 1 83 ? 6.600 9.525 18.249 1.00 83.75 83 PRO A N 1
ATOM 633 C CA . PRO A 1 83 ? 6.882 9.241 16.855 1.00 83.75 83 PRO A CA 1
ATOM 634 C C . PRO A 1 83 ? 6.907 7.737 16.604 1.00 83.75 83 PRO A C 1
ATOM 636 O O . PRO A 1 83 ? 7.489 6.963 17.365 1.00 83.75 83 PRO A O 1
ATOM 639 N N . ILE A 1 84 ? 6.321 7.348 15.479 1.00 84.06 84 ILE A N 1
ATOM 640 C CA . ILE A 1 84 ? 6.433 6.009 14.916 1.00 84.06 84 ILE A CA 1
ATOM 641 C C . ILE A 1 84 ? 7.241 6.142 13.627 1.00 84.06 84 ILE A C 1
ATOM 643 O O . ILE A 1 84 ? 7.040 7.082 12.854 1.00 84.06 84 ILE A O 1
ATOM 647 N N . ASP A 1 85 ? 8.154 5.205 13.394 1.00 82.12 85 ASP A N 1
ATOM 648 C CA . ASP A 1 85 ? 8.870 5.111 12.126 1.00 82.12 85 ASP A CA 1
ATOM 649 C C . ASP A 1 85 ? 7.891 4.954 10.962 1.00 82.12 85 ASP A C 1
ATOM 651 O O . ASP A 1 85 ? 7.104 4.004 10.933 1.00 82.12 85 ASP A O 1
ATOM 655 N N . ALA A 1 86 ? 7.993 5.830 9.966 1.00 79.94 86 ALA A N 1
ATOM 656 C CA . ALA A 1 86 ? 7.108 5.810 8.812 1.00 79.94 86 ALA A CA 1
ATOM 657 C C . ALA A 1 86 ? 7.824 5.239 7.579 1.00 79.94 86 ALA A C 1
ATOM 659 O O . ALA A 1 86 ? 8.855 5.752 7.132 1.00 79.94 86 ALA A O 1
ATOM 660 N N . VAL A 1 87 ? 7.258 4.165 7.020 1.00 87.69 87 VAL A N 1
ATOM 661 C CA . VAL A 1 87 ? 7.691 3.577 5.747 1.00 87.69 87 VAL A CA 1
ATOM 662 C C . VAL A 1 87 ? 6.750 4.071 4.656 1.00 87.69 87 VAL A C 1
ATOM 664 O O . VAL A 1 87 ? 5.631 3.581 4.537 1.00 87.69 87 VAL A O 1
ATOM 667 N N . PHE A 1 88 ? 7.210 5.021 3.843 1.00 89.88 88 PHE A N 1
ATOM 668 C CA . PHE A 1 88 ? 6.419 5.564 2.733 1.00 89.88 88 PHE A CA 1
ATOM 669 C C . PHE A 1 88 ? 6.658 4.826 1.413 1.00 89.88 88 PHE A C 1
ATOM 671 O O . PHE A 1 88 ? 6.068 5.180 0.397 1.00 89.88 88 PHE A O 1
ATOM 678 N N . MET A 1 89 ? 7.547 3.829 1.406 1.00 91.75 89 MET A N 1
ATOM 679 C CA . MET A 1 89 ? 7.910 3.059 0.218 1.00 91.75 89 MET A CA 1
ATOM 680 C C . MET A 1 89 ? 6.921 1.908 0.019 1.00 91.75 89 MET A C 1
ATOM 682 O O . MET A 1 89 ? 6.885 0.990 0.843 1.00 91.75 89 MET A O 1
ATOM 686 N N . PRO A 1 90 ? 6.133 1.924 -1.063 1.00 94.25 90 PRO A N 1
ATOM 687 C CA . PRO A 1 90 ? 5.121 0.902 -1.270 1.00 94.25 90 PRO A CA 1
ATOM 688 C C . PRO A 1 90 ? 5.650 -0.325 -2.030 1.00 94.25 90 PRO A C 1
ATOM 690 O O . PRO A 1 90 ? 5.071 -1.406 -1.935 1.00 94.25 90 PRO A O 1
ATOM 693 N N . VAL A 1 91 ? 6.776 -0.188 -2.740 1.00 96.44 91 VAL A N 1
ATOM 694 C CA . VAL A 1 91 ? 7.524 -1.313 -3.317 1.00 96.44 91 VAL A CA 1
ATOM 695 C C . VAL A 1 91 ? 8.329 -1.973 -2.201 1.00 96.44 91 VAL A C 1
ATOM 697 O O . VAL A 1 91 ? 9.161 -1.329 -1.562 1.00 96.44 91 VAL A O 1
ATOM 700 N N . ARG A 1 92 ? 8.056 -3.254 -1.946 1.00 94.50 92 ARG A N 1
ATOM 701 C CA . ARG A 1 92 ? 8.719 -4.060 -0.912 1.00 94.50 92 ARG A CA 1
ATOM 702 C C . ARG A 1 92 ? 9.964 -4.752 -1.444 1.00 94.50 92 ARG A C 1
ATOM 704 O O . ARG A 1 92 ? 10.935 -4.890 -0.709 1.00 94.50 92 ARG A O 1
ATOM 711 N N . ASN A 1 93 ? 9.920 -5.186 -2.700 1.00 96.69 93 ASN A N 1
ATOM 712 C CA . ASN A 1 93 ? 11.037 -5.833 -3.366 1.00 96.69 93 ASN A CA 1
ATOM 713 C C . ASN A 1 93 ? 10.943 -5.616 -4.886 1.00 96.69 93 ASN A C 1
ATOM 715 O O . ASN A 1 93 ? 9.842 -5.507 -5.432 1.00 96.69 93 ASN A O 1
ATOM 719 N N . ALA A 1 94 ? 12.093 -5.551 -5.547 1.00 97.19 94 ALA A N 1
ATOM 720 C CA . ALA A 1 94 ? 12.225 -5.495 -6.992 1.00 97.19 94 ALA A CA 1
ATOM 721 C C . ALA A 1 94 ? 13.442 -6.331 -7.404 1.00 97.19 94 ALA A C 1
ATOM 723 O O . ALA A 1 94 ? 14.579 -5.979 -7.092 1.00 97.19 94 ALA A O 1
ATOM 724 N N . ASN A 1 95 ? 13.191 -7.424 -8.115 1.00 97.62 95 ASN A N 1
ATOM 725 C CA . ASN A 1 95 ? 14.216 -8.293 -8.673 1.00 97.62 95 ASN A CA 1
ATOM 726 C C . ASN A 1 95 ? 14.236 -8.165 -10.195 1.00 97.62 95 ASN A C 1
ATOM 728 O O . ASN A 1 95 ? 13.226 -7.850 -10.828 1.00 97.62 95 ASN A O 1
ATOM 732 N N . HIS A 1 96 ? 15.397 -8.435 -10.784 1.00 97.00 96 HIS A N 1
ATOM 733 C CA . HIS A 1 96 ? 15.557 -8.468 -12.228 1.00 97.00 96 HIS A CA 1
ATOM 734 C C . HIS A 1 96 ? 16.457 -9.624 -12.650 1.00 97.00 96 HIS A C 1
ATOM 736 O O . HIS A 1 96 ? 17.343 -10.040 -11.904 1.00 97.00 96 HIS A O 1
ATOM 742 N N . ASN A 1 97 ? 16.233 -10.124 -13.858 1.00 97.38 97 ASN A N 1
ATOM 743 C CA . ASN A 1 97 ? 17.104 -11.096 -14.498 1.00 97.38 97 ASN A CA 1
ATOM 744 C C . ASN A 1 97 ? 17.172 -10.811 -16.000 1.00 97.38 97 ASN A C 1
ATOM 746 O O . ASN A 1 97 ? 16.153 -10.503 -16.616 1.00 97.38 97 ASN A O 1
ATOM 750 N N . ILE A 1 98 ? 18.363 -10.911 -16.583 1.00 96.44 98 ILE A N 1
ATOM 751 C CA . ILE A 1 98 ? 18.598 -10.637 -18.000 1.00 96.44 98 ILE A CA 1
ATOM 752 C C . ILE A 1 98 ? 19.009 -11.939 -18.670 1.00 96.44 98 ILE A C 1
ATOM 754 O O . ILE A 1 98 ? 19.980 -12.582 -18.273 1.00 96.44 98 ILE A O 1
ATOM 758 N N . HIS A 1 99 ? 18.267 -12.317 -19.704 1.00 94.50 99 HIS A N 1
ATOM 759 C CA . HIS A 1 99 ? 18.593 -13.454 -20.547 1.00 94.50 99 HIS A CA 1
ATOM 760 C C . HIS A 1 99 ? 19.064 -12.961 -21.910 1.00 94.50 99 HIS A C 1
ATOM 762 O O . HIS A 1 99 ? 18.292 -12.378 -22.671 1.00 94.50 99 HIS A O 1
ATOM 768 N N . CYS A 1 100 ? 20.330 -13.223 -22.219 1.00 92.06 100 CYS A N 1
ATOM 769 C CA . CYS A 1 100 ? 20.909 -12.951 -23.527 1.00 92.06 100 CYS A CA 1
ATOM 770 C C . CYS A 1 100 ? 20.728 -14.170 -24.441 1.00 92.06 100 CYS A C 1
ATOM 772 O O . CYS A 1 100 ? 20.923 -15.309 -24.012 1.00 92.06 100 CYS A O 1
ATOM 774 N N . TYR A 1 101 ? 20.396 -13.938 -25.704 1.00 89.00 101 TYR A N 1
ATOM 775 C CA . TYR A 1 101 ? 20.292 -14.974 -26.729 1.00 89.00 101 TYR A CA 1
ATOM 776 C C . TYR A 1 101 ? 20.728 -14.421 -28.092 1.00 89.00 101 TYR A C 1
ATOM 778 O O . TYR A 1 101 ? 20.746 -13.209 -28.301 1.00 89.00 101 TYR A O 1
ATOM 786 N N . GLY A 1 102 ? 21.121 -15.310 -29.005 1.00 86.38 102 GLY A N 1
ATOM 787 C CA . GLY A 1 102 ? 21.705 -14.952 -30.302 1.00 86.38 102 GLY A CA 1
ATOM 788 C C . GLY A 1 102 ? 23.172 -15.377 -30.436 1.00 86.38 102 GLY A C 1
ATOM 789 O O . GLY A 1 102 ? 23.728 -16.011 -29.539 1.00 86.38 102 GLY A O 1
ATOM 790 N N . ASN A 1 103 ? 23.782 -15.067 -31.581 1.00 83.38 103 ASN A N 1
ATOM 791 C CA . ASN A 1 103 ? 25.187 -15.381 -31.878 1.00 83.38 103 ASN A CA 1
ATOM 792 C C . ASN A 1 103 ? 26.108 -14.202 -31.521 1.00 83.38 103 ASN A C 1
ATOM 794 O O . ASN A 1 103 ? 25.644 -13.101 -31.240 1.00 83.38 103 ASN A O 1
ATOM 798 N N . ASP A 1 104 ? 27.427 -14.409 -31.597 1.00 75.50 104 ASP A N 1
ATOM 799 C CA . ASP A 1 104 ? 28.438 -13.396 -31.244 1.00 75.50 104 ASP A CA 1
ATOM 800 C C . ASP A 1 104 ? 28.276 -12.041 -31.958 1.00 75.50 104 ASP A C 1
ATOM 802 O O . ASP A 1 104 ? 28.664 -11.018 -31.397 1.00 75.50 104 ASP A O 1
ATOM 806 N N . ASN A 1 105 ? 27.653 -12.017 -33.142 1.00 78.12 105 ASN A N 1
ATOM 807 C CA . ASN A 1 105 ? 27.452 -10.804 -33.941 1.00 78.12 105 ASN A CA 1
ATOM 808 C C . ASN A 1 105 ? 26.077 -10.132 -33.746 1.00 78.12 105 ASN A C 1
ATOM 810 O O . ASN A 1 105 ? 25.931 -8.965 -34.094 1.00 78.12 105 ASN A O 1
ATOM 814 N N . GLU A 1 106 ? 25.079 -10.833 -33.199 1.00 78.31 106 GLU A N 1
ATOM 815 C CA . GLU A 1 106 ? 23.716 -10.320 -32.988 1.00 78.31 106 GLU A CA 1
ATOM 816 C C . GLU A 1 106 ? 23.193 -10.837 -31.645 1.00 78.31 106 GLU A C 1
ATOM 818 O O . GLU A 1 106 ? 22.630 -11.931 -31.556 1.00 78.31 106 GLU A O 1
ATOM 823 N N . LYS A 1 107 ? 23.417 -10.054 -30.583 1.00 86.06 107 LYS A N 1
ATOM 824 C CA . LYS A 1 107 ? 22.935 -10.363 -29.233 1.00 86.06 107 LYS A CA 1
ATOM 825 C C . LYS A 1 107 ? 21.637 -9.619 -28.964 1.00 86.06 107 LYS A C 1
ATOM 827 O O . LYS A 1 107 ? 21.572 -8.400 -29.099 1.00 86.06 107 LYS A O 1
ATOM 832 N N . GLN A 1 108 ? 20.621 -10.366 -28.563 1.00 91.31 108 GLN A N 1
ATOM 833 C CA . GLN A 1 108 ? 19.354 -9.850 -28.070 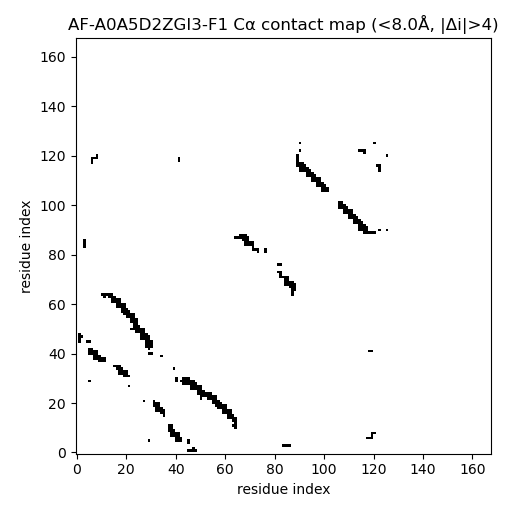1.00 91.31 108 GLN A CA 1
ATOM 834 C C . GLN A 1 108 ? 19.240 -10.147 -26.578 1.00 91.31 108 GLN A C 1
ATOM 836 O O . GLN A 1 108 ? 19.772 -11.141 -26.081 1.00 91.31 108 GLN A O 1
ATOM 841 N N . GLU A 1 109 ? 18.533 -9.281 -25.860 1.00 93.69 109 GLU A N 1
ATOM 842 C CA . GLU A 1 109 ? 18.349 -9.390 -24.416 1.00 93.69 109 GLU A CA 1
ATOM 843 C C . GLU A 1 109 ? 16.861 -9.360 -24.075 1.00 93.69 109 GLU A C 1
ATOM 845 O O . GLU A 1 109 ? 16.095 -8.573 -24.634 1.00 93.69 109 GLU A O 1
ATOM 850 N N . ILE A 1 110 ? 16.446 -10.226 -23.151 1.00 95.25 110 ILE A N 1
ATOM 851 C CA . ILE A 1 110 ? 15.131 -10.172 -22.508 1.00 95.25 110 ILE A CA 1
ATOM 852 C C . ILE A 1 110 ? 15.350 -9.855 -21.036 1.00 95.25 110 ILE A C 1
ATOM 854 O O . ILE A 1 110 ? 16.040 -10.591 -20.328 1.00 95.25 110 ILE A O 1
ATOM 858 N N . LEU A 1 111 ? 14.719 -8.779 -20.576 1.00 95.44 111 LEU A N 1
ATOM 859 C CA . LEU A 1 111 ? 14.677 -8.389 -19.175 1.00 95.44 111 LEU A CA 1
ATOM 860 C C . LEU A 1 111 ? 13.404 -8.941 -18.522 1.00 95.44 111 LEU A C 1
ATOM 862 O O . LEU A 1 111 ? 12.291 -8.602 -18.921 1.00 95.44 111 LEU A O 1
ATOM 866 N N . PHE A 1 112 ? 13.577 -9.744 -17.479 1.00 96.81 112 PHE A N 1
ATOM 867 C CA . PHE A 1 112 ? 12.510 -10.164 -16.579 1.00 96.81 112 PHE A CA 1
ATOM 868 C C . PHE A 1 112 ? 12.545 -9.288 -15.331 1.00 96.81 112 PHE A C 1
ATOM 870 O O . PHE A 1 112 ? 13.589 -9.170 -14.691 1.00 96.81 112 PHE A O 1
ATOM 877 N N . LEU A 1 113 ? 11.407 -8.687 -14.985 1.00 96.81 113 LEU A N 1
ATOM 878 C CA . LEU A 1 113 ? 11.229 -7.869 -13.786 1.00 96.81 113 LEU A CA 1
ATOM 879 C C . LEU A 1 113 ? 10.191 -8.516 -12.877 1.00 96.81 113 LEU A C 1
ATOM 881 O O . LEU A 1 113 ? 9.092 -8.846 -13.319 1.00 96.81 113 LEU A O 1
ATOM 885 N N . GLU A 1 114 ? 10.526 -8.639 -11.600 1.00 97.88 114 GLU A N 1
ATOM 886 C CA . GLU A 1 114 ? 9.626 -9.126 -10.562 1.00 97.88 114 GLU A CA 1
ATOM 887 C C . GLU A 1 114 ? 9.494 -8.049 -9.486 1.00 97.88 114 GLU A C 1
ATOM 889 O O . GLU A 1 114 ? 10.484 -7.605 -8.906 1.00 97.88 114 GLU A O 1
ATOM 894 N N . ILE A 1 115 ? 8.271 -7.571 -9.260 1.00 98.12 115 ILE A N 1
ATOM 895 C CA . ILE A 1 115 ? 7.994 -6.421 -8.398 1.00 98.12 115 ILE A CA 1
ATOM 896 C C . ILE A 1 115 ? 6.922 -6.822 -7.392 1.00 98.12 115 ILE A C 1
ATOM 898 O O . ILE A 1 115 ? 5.812 -7.198 -7.771 1.00 98.12 115 ILE A O 1
ATOM 902 N N . TRP A 1 116 ? 7.232 -6.665 -6.107 1.00 98.19 116 TRP A N 1
ATOM 903 C CA . TRP A 1 116 ? 6.292 -6.881 -5.013 1.00 98.19 116 TRP A CA 1
ATOM 904 C C . TRP A 1 116 ? 5.965 -5.557 -4.348 1.00 98.19 116 TRP A C 1
ATOM 906 O O . TRP A 1 116 ? 6.859 -4.817 -3.928 1.00 98.19 116 TRP A O 1
ATOM 916 N N . THR A 1 117 ? 4.676 -5.275 -4.207 1.00 97.31 117 THR A N 1
ATOM 917 C CA . THR A 1 117 ? 4.179 -4.086 -3.516 1.00 97.31 117 THR A CA 1
ATOM 918 C C . THR A 1 117 ? 3.395 -4.479 -2.271 1.00 97.31 117 THR A C 1
ATOM 920 O O . THR A 1 117 ? 3.027 -5.635 -2.074 1.00 97.31 117 THR A O 1
ATOM 923 N N . ASN A 1 118 ? 3.143 -3.507 -1.403 1.00 95.12 118 ASN A N 1
ATOM 924 C CA . ASN A 1 118 ? 2.304 -3.665 -0.217 1.00 95.12 118 ASN A CA 1
ATOM 925 C C . ASN A 1 118 ? 0.797 -3.496 -0.503 1.00 95.12 118 ASN A C 1
ATOM 927 O O . ASN A 1 118 ? 0.016 -3.378 0.435 1.00 95.12 118 ASN A O 1
ATOM 931 N N . GLY A 1 119 ? 0.404 -3.422 -1.779 1.00 95.00 119 GLY A N 1
ATOM 932 C CA . GLY A 1 119 ? -0.982 -3.245 -2.213 1.00 95.00 119 GLY A CA 1
ATOM 933 C C . GLY A 1 119 ? -1.482 -1.796 -2.283 1.00 95.00 119 GLY A C 1
ATOM 934 O O . GLY A 1 119 ? -2.527 -1.573 -2.887 1.00 95.00 119 GLY A O 1
ATOM 935 N N . SER A 1 120 ? -0.756 -0.795 -1.756 1.00 94.94 120 SER A N 1
ATOM 936 C CA . SER A 1 120 ? -1.183 0.614 -1.903 1.00 94.94 120 SER A CA 1
ATOM 937 C C . SER A 1 120 ? -1.033 1.146 -3.331 1.00 94.94 120 SER A C 1
ATOM 939 O O . SER A 1 120 ? -1.703 2.105 -3.703 1.00 94.94 120 SER A O 1
ATOM 941 N N . LEU A 1 121 ? -0.193 0.501 -4.139 1.00 95.12 121 LEU A N 1
ATOM 942 C CA . LEU A 1 121 ? -0.214 0.570 -5.597 1.00 95.12 121 LEU A CA 1
ATOM 943 C C . LEU A 1 121 ? 0.100 -0.805 -6.184 1.00 95.12 121 LEU A C 1
ATOM 945 O O . LEU A 1 121 ? 0.747 -1.645 -5.550 1.00 95.12 121 LEU A O 1
ATOM 949 N N . THR A 1 122 ? -0.322 -1.024 -7.418 1.00 96.81 122 THR A N 1
ATOM 950 C CA . THR A 1 122 ? -0.018 -2.237 -8.174 1.00 96.81 122 THR A CA 1
ATOM 951 C C . THR A 1 122 ? 1.431 -2.233 -8.686 1.00 96.81 122 THR A C 1
ATOM 953 O O . THR A 1 122 ? 2.009 -1.168 -8.921 1.00 96.81 122 THR A O 1
ATOM 956 N N . PRO A 1 123 ? 2.033 -3.409 -8.945 1.00 97.88 123 PRO A N 1
ATOM 957 C CA . PRO A 1 123 ? 3.350 -3.500 -9.582 1.00 97.88 123 PRO A CA 1
ATOM 958 C C . PRO A 1 123 ? 3.456 -2.739 -10.914 1.00 97.88 123 PRO A C 1
ATOM 960 O O . PRO A 1 123 ? 4.484 -2.129 -11.205 1.00 97.88 123 PRO A O 1
ATOM 963 N N . LYS A 1 124 ? 2.376 -2.732 -11.707 1.00 97.50 124 LYS A N 1
ATOM 964 C CA . LYS A 1 124 ? 2.300 -2.011 -12.986 1.00 97.50 124 LYS A CA 1
ATOM 965 C C . LYS A 1 124 ? 2.352 -0.497 -12.787 1.00 97.50 124 LYS A C 1
ATOM 967 O O . LYS A 1 124 ? 3.108 0.177 -13.481 1.00 97.50 124 LYS A O 1
ATOM 972 N N . GLU A 1 125 ? 1.571 0.031 -11.846 1.00 96.44 125 GLU A N 1
ATOM 973 C CA . GLU A 1 125 ? 1.611 1.454 -11.491 1.00 96.44 125 GLU A CA 1
ATOM 974 C C . GLU A 1 125 ? 2.990 1.835 -10.955 1.00 96.44 125 GLU A C 1
ATOM 976 O O . GLU A 1 125 ? 3.546 2.841 -11.377 1.00 96.44 125 GLU A O 1
ATOM 981 N N . ALA A 1 126 ? 3.592 1.002 -10.098 1.00 97.12 126 ALA A N 1
ATOM 982 C CA . ALA A 1 126 ? 4.933 1.248 -9.573 1.00 97.12 126 ALA A CA 1
ATOM 983 C C . ALA A 1 126 ? 5.980 1.373 -10.687 1.00 97.12 126 ALA A C 1
ATOM 985 O O . ALA A 1 126 ? 6.789 2.302 -10.669 1.00 97.12 126 ALA A O 1
ATOM 986 N N . LEU A 1 127 ? 5.940 0.471 -11.672 1.00 97.25 127 LEU A N 1
ATOM 987 C CA . LEU A 1 127 ? 6.830 0.525 -12.827 1.00 97.25 127 LEU A CA 1
ATOM 988 C C . LEU A 1 127 ? 6.587 1.785 -13.666 1.00 97.25 127 LEU A C 1
ATOM 990 O O . LEU A 1 127 ? 7.541 2.465 -14.025 1.00 97.25 127 LEU A O 1
ATOM 994 N N . HIS A 1 128 ? 5.325 2.133 -13.925 1.00 97.00 128 HIS A N 1
ATOM 995 C CA . HIS A 1 128 ? 4.962 3.337 -14.674 1.00 97.00 128 HIS A CA 1
ATOM 996 C C . HIS A 1 128 ? 5.469 4.622 -13.997 1.00 97.00 128 HIS A C 1
ATOM 998 O O . HIS A 1 128 ? 6.095 5.466 -14.639 1.00 97.00 128 HIS A O 1
ATOM 1004 N N . GLU A 1 129 ? 5.251 4.754 -12.687 1.00 95.19 129 GLU A N 1
ATOM 1005 C CA . GLU A 1 129 ? 5.744 5.878 -11.887 1.00 95.19 129 GLU A CA 1
ATOM 1006 C C . GLU A 1 129 ? 7.279 5.956 -11.913 1.00 95.19 129 GLU A C 1
ATOM 1008 O O . GLU A 1 129 ? 7.842 7.042 -12.058 1.00 95.19 129 GLU A O 1
ATOM 1013 N N . ALA A 1 130 ? 7.965 4.812 -11.810 1.00 95.88 130 ALA A N 1
ATOM 1014 C CA . ALA A 1 130 ? 9.421 4.741 -11.879 1.00 95.88 130 ALA A CA 1
ATOM 1015 C C . ALA A 1 130 ? 9.955 5.159 -13.256 1.00 95.88 130 ALA A C 1
ATOM 1017 O O . ALA A 1 130 ? 10.885 5.961 -13.323 1.00 95.88 130 ALA A O 1
ATOM 1018 N N . SER A 1 131 ? 9.348 4.676 -14.343 1.00 97.00 131 SER A N 1
ATOM 1019 C CA . SER A 1 131 ? 9.717 5.055 -15.710 1.00 97.00 131 SER A CA 1
ATOM 1020 C C . SER A 1 131 ? 9.547 6.551 -15.947 1.00 97.00 131 SER A C 1
ATOM 1022 O O . SER A 1 131 ? 10.454 7.182 -16.482 1.00 97.00 131 SER A O 1
ATOM 1024 N N . ARG A 1 132 ? 8.429 7.140 -15.503 1.00 96.56 132 ARG A N 1
ATOM 1025 C CA . ARG A 1 132 ? 8.213 8.585 -15.630 1.00 96.56 132 ARG A CA 1
ATOM 1026 C C . ARG A 1 132 ? 9.259 9.379 -14.851 1.00 96.56 132 ARG A C 1
ATOM 1028 O O . ARG A 1 132 ? 9.885 10.259 -15.424 1.00 96.56 132 ARG A O 1
ATOM 1035 N N . ASN A 1 133 ? 9.513 9.016 -13.591 1.00 94.81 133 ASN A N 1
ATOM 1036 C CA . ASN A 1 133 ? 10.545 9.676 -12.784 1.00 94.81 133 ASN A CA 1
ATOM 1037 C C . ASN A 1 133 ? 11.941 9.570 -13.426 1.00 94.81 133 ASN A C 1
ATOM 1039 O O . ASN A 1 133 ? 12.727 10.509 -13.334 1.00 94.81 133 ASN A O 1
ATOM 1043 N N . LEU A 1 134 ? 12.258 8.435 -14.062 1.00 95.81 134 LEU A N 1
ATOM 1044 C CA . LEU A 1 134 ? 13.524 8.234 -14.767 1.00 95.81 134 LEU A CA 1
ATOM 1045 C C . LEU A 1 134 ? 13.631 9.134 -16.004 1.00 95.81 134 LEU A C 1
ATOM 1047 O O . LEU A 1 134 ? 14.672 9.742 -16.221 1.00 95.81 134 LEU A O 1
ATOM 1051 N N . ILE A 1 135 ? 12.559 9.245 -16.792 1.00 95.31 135 ILE A N 1
ATOM 1052 C CA . ILE A 1 135 ? 12.508 10.147 -17.949 1.00 95.31 135 ILE A CA 1
ATOM 1053 C C . ILE A 1 135 ? 12.676 11.597 -17.486 1.00 95.31 135 ILE A C 1
ATOM 1055 O O . ILE A 1 135 ? 13.561 12.288 -17.985 1.00 95.31 135 ILE A O 1
ATOM 1059 N N . ASP A 1 136 ? 11.896 12.029 -16.491 1.00 94.56 136 ASP A N 1
ATOM 1060 C CA . ASP A 1 136 ? 11.946 13.388 -15.941 1.00 94.56 136 ASP A CA 1
ATOM 1061 C C . ASP A 1 136 ? 13.349 13.753 -15.430 1.00 94.56 136 ASP A C 1
ATOM 1063 O O . ASP A 1 136 ? 13.789 14.893 -15.576 1.00 94.56 136 ASP A O 1
ATOM 1067 N N . LEU A 1 137 ? 14.077 12.779 -14.871 1.00 94.69 137 LEU A N 1
ATOM 1068 C CA . LEU A 1 137 ? 15.463 12.952 -14.438 1.00 94.69 137 LEU A CA 1
ATOM 1069 C C . LEU A 1 137 ?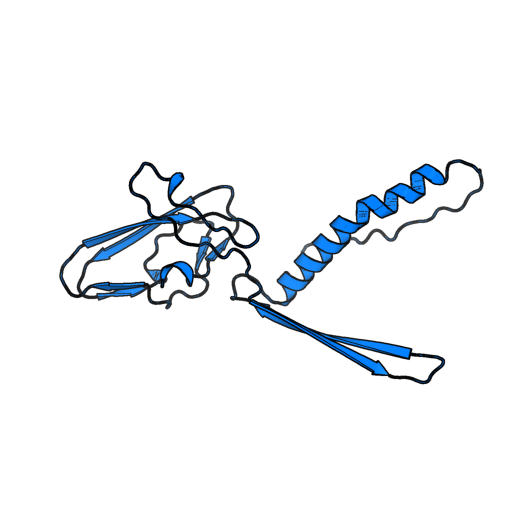 16.418 13.239 -15.608 1.00 94.69 137 LEU A C 1
ATOM 1071 O O . LEU A 1 137 ? 17.368 14.001 -15.433 1.00 94.69 137 LEU A O 1
ATOM 1075 N N . PHE A 1 138 ? 16.193 12.634 -16.779 1.00 93.06 138 PHE A N 1
ATOM 1076 C CA . PHE A 1 138 ? 17.073 12.770 -17.944 1.00 93.06 138 PHE A CA 1
ATOM 1077 C C . PHE A 1 138 ? 16.725 13.940 -18.869 1.00 93.06 138 PHE A C 1
ATOM 1079 O O . PHE A 1 138 ? 17.615 14.420 -19.570 1.00 93.06 138 PHE A O 1
ATOM 1086 N N . ILE A 1 139 ? 15.484 14.442 -18.846 1.00 91.56 139 ILE A N 1
ATOM 1087 C CA . ILE A 1 139 ? 15.042 15.579 -19.677 1.00 91.56 139 ILE A CA 1
ATOM 1088 C C . ILE A 1 139 ? 16.026 16.770 -19.653 1.00 91.56 139 ILE A C 1
ATOM 1090 O O . ILE A 1 139 ? 16.388 17.244 -20.730 1.00 91.56 139 ILE A O 1
ATOM 1094 N N . PRO A 1 140 ? 16.533 17.244 -18.494 1.00 91.62 140 PRO A N 1
ATOM 1095 C CA . PRO A 1 140 ? 17.453 18.386 -18.461 1.00 91.62 140 PRO A CA 1
ATOM 1096 C C . PRO A 1 140 ? 18.760 18.175 -19.242 1.00 91.62 140 PRO A C 1
ATOM 1098 O O . PRO A 1 140 ? 19.331 19.134 -19.756 1.00 91.62 140 PRO A O 1
ATOM 1101 N N . PHE A 1 141 ? 19.234 16.931 -19.356 1.00 88.19 141 PHE A N 1
ATOM 1102 C CA . PHE A 1 141 ? 20.472 16.619 -20.075 1.00 88.19 141 PHE A CA 1
ATOM 1103 C C . PHE A 1 141 ? 20.284 16.649 -21.593 1.00 88.19 141 PHE A C 1
ATOM 1105 O O . PHE A 1 141 ? 21.224 16.981 -22.306 1.00 88.19 141 PHE A O 1
ATOM 1112 N N . LEU A 1 142 ? 19.070 16.382 -22.085 1.00 83.88 142 LEU A N 1
ATOM 1113 C CA . LEU A 1 142 ? 18.755 16.444 -23.515 1.00 83.88 142 LEU A CA 1
ATOM 1114 C C . LEU A 1 142 ? 18.786 17.886 -24.045 1.00 83.88 142 LEU A C 1
ATOM 1116 O O . LEU A 1 142 ? 19.249 18.132 -25.152 1.00 83.88 142 LEU A O 1
ATOM 1120 N N . HIS A 1 143 ? 18.372 18.858 -23.230 1.00 69.94 143 HIS A N 1
ATOM 1121 C CA . HIS A 1 143 ? 18.368 20.274 -23.620 1.00 69.94 143 HIS A CA 1
ATOM 1122 C C . HIS A 1 143 ? 19.757 20.932 -23.585 1.00 69.94 143 HIS A C 1
ATOM 1124 O O . HIS A 1 143 ? 19.948 22.000 -24.160 1.00 69.94 143 HIS A O 1
ATOM 1130 N N . THR A 1 144 ? 20.753 20.292 -22.959 1.00 59.19 144 THR A N 1
ATOM 1131 C CA . THR A 1 144 ? 22.138 20.804 -22.938 1.00 59.19 144 THR A CA 1
ATOM 1132 C C . THR A 1 144 ? 22.821 20.684 -24.312 1.00 59.19 144 THR A C 1
ATOM 1134 O O . THR A 1 144 ? 23.762 21.422 -24.612 1.00 59.19 144 THR A O 1
ATOM 1137 N N . GLU A 1 145 ? 22.348 19.782 -25.177 1.00 56.28 145 GLU A N 1
ATOM 1138 C CA . GLU A 1 145 ? 22.867 19.629 -26.543 1.00 56.28 145 GLU A CA 1
ATOM 1139 C C . GLU A 1 145 ? 22.288 20.675 -27.514 1.00 56.28 145 GLU A C 1
ATOM 1141 O O . GLU A 1 145 ? 22.977 21.080 -28.448 1.00 56.28 145 GLU A O 1
ATOM 1146 N N . GLU A 1 146 ? 21.081 21.198 -27.263 1.00 54.16 146 GLU A N 1
ATOM 1147 C CA . GLU A 1 146 ? 20.432 22.195 -28.133 1.00 54.16 146 GLU A CA 1
ATOM 1148 C C . GLU A 1 146 ? 21.083 23.589 -28.028 1.00 54.16 146 GLU A C 1
ATOM 1150 O O . GLU A 1 146 ? 21.198 24.291 -29.033 1.00 54.16 146 GLU A O 1
ATOM 1155 N N . GLU A 1 147 ? 21.602 23.982 -26.857 1.00 49.66 147 GLU A N 1
ATOM 1156 C CA . GLU A 1 147 ? 22.294 25.275 -26.687 1.00 49.66 147 GLU A CA 1
ATOM 1157 C C . GLU A 1 147 ? 23.698 25.310 -27.325 1.00 49.66 147 GLU A C 1
ATOM 1159 O O . GLU A 1 147 ? 24.214 26.388 -27.626 1.00 49.66 147 GLU A O 1
ATOM 1164 N N . ASN A 1 148 ? 24.305 24.149 -27.609 1.00 43.81 148 ASN A N 1
ATOM 1165 C CA . ASN A 1 148 ? 25.618 24.055 -28.263 1.00 43.81 148 ASN A CA 1
ATOM 1166 C C . ASN A 1 148 ? 25.540 23.923 -29.797 1.00 43.81 148 ASN A C 1
ATOM 1168 O O . ASN A 1 148 ? 26.570 23.992 -30.468 1.00 43.81 148 ASN A O 1
ATOM 1172 N N . LEU A 1 149 ? 24.340 23.782 -30.371 1.00 43.44 149 LEU A N 1
ATOM 1173 C CA . LEU A 1 149 ? 24.129 23.613 -31.816 1.00 43.44 149 LEU A CA 1
ATOM 1174 C C . LEU A 1 149 ? 23.857 24.924 -32.572 1.00 43.44 149 LEU A C 1
ATOM 1176 O O . LEU A 1 149 ? 23.613 24.907 -33.776 1.00 43.44 149 LEU A O 1
ATOM 1180 N N . HIS A 1 150 ? 23.970 26.084 -31.918 1.00 39.06 150 HIS A N 1
ATOM 1181 C CA . HIS A 1 150 ? 23.788 27.382 -32.583 1.00 39.06 150 HIS A CA 1
ATOM 1182 C C . HIS A 1 150 ? 25.031 27.934 -33.311 1.00 39.06 150 HIS A C 1
ATOM 1184 O O . HIS A 1 150 ? 25.045 29.096 -33.722 1.00 39.06 150 HIS A O 1
ATOM 1190 N N . LEU A 1 151 ? 26.045 27.098 -33.555 1.00 43.97 151 LEU A N 1
ATOM 1191 C CA . LEU A 1 151 ? 27.150 27.385 -34.475 1.00 43.97 151 LEU A CA 1
ATOM 1192 C C . LEU A 1 151 ? 27.179 26.370 -35.623 1.00 43.97 151 LEU A C 1
ATOM 1194 O O . LEU A 1 151 ? 28.106 25.583 -35.732 1.00 43.97 151 LEU A O 1
ATOM 1198 N N . GLU A 1 152 ? 26.141 26.374 -36.453 1.00 33.91 152 GLU A N 1
ATOM 1199 C CA . GLU A 1 152 ? 26.226 26.456 -37.919 1.00 33.91 152 GLU A CA 1
ATOM 1200 C C . GLU A 1 152 ? 24.835 26.199 -38.510 1.00 33.91 152 GLU A C 1
ATOM 1202 O O . GLU A 1 152 ? 24.211 25.164 -38.292 1.00 33.91 152 GLU A O 1
ATOM 1207 N N . ASN A 1 153 ? 24.339 27.178 -39.271 1.00 42.47 153 ASN A N 1
ATOM 1208 C CA . ASN A 1 153 ? 23.194 27.008 -40.159 1.00 42.47 153 ASN A CA 1
ATOM 1209 C C . ASN A 1 153 ? 23.377 25.728 -40.981 1.00 42.47 153 ASN A C 1
ATOM 1211 O O . ASN A 1 153 ? 24.320 25.672 -41.765 1.00 42.47 153 ASN A O 1
ATOM 1215 N N . ASN A 1 154 ? 22.453 24.772 -40.878 1.00 36.34 154 ASN A N 1
ATOM 1216 C CA . ASN A 1 154 ? 21.731 24.210 -42.020 1.00 36.34 154 ASN A CA 1
ATOM 1217 C C . ASN A 1 154 ? 20.579 23.315 -41.544 1.00 36.34 154 ASN A C 1
ATOM 1219 O O . ASN A 1 154 ? 20.695 22.555 -40.591 1.00 36.34 154 ASN A O 1
ATOM 1223 N N . GLN A 1 155 ? 19.454 23.468 -42.239 1.00 44.97 155 GLN A N 1
ATOM 1224 C CA . GLN A 1 155 ? 18.171 22.793 -42.053 1.00 44.97 155 GLN A CA 1
ATOM 1225 C C . GLN A 1 155 ? 18.346 21.306 -41.744 1.00 44.97 155 GLN A C 1
ATOM 1227 O O . GLN A 1 155 ? 18.915 20.634 -42.589 1.00 44.97 155 GLN A O 1
ATOM 1232 N N . HIS A 1 156 ? 17.803 20.805 -40.631 1.00 38.62 156 HIS A N 1
ATOM 1233 C CA . HIS A 1 156 ? 17.163 19.487 -40.483 1.00 38.62 156 HIS A CA 1
ATOM 1234 C C . HIS A 1 156 ? 16.284 19.559 -39.222 1.00 38.62 156 HIS A C 1
ATOM 1236 O O . HIS A 1 156 ? 16.787 19.623 -38.104 1.00 38.62 156 HIS A O 1
ATOM 1242 N N . ASP A 1 157 ? 14.967 19.610 -39.423 1.00 38.41 157 ASP A N 1
ATOM 1243 C CA . ASP A 1 157 ? 13.962 19.548 -38.358 1.00 38.41 157 ASP A CA 1
ATOM 1244 C C . ASP A 1 157 ? 14.058 18.176 -37.673 1.00 38.41 157 ASP A C 1
ATOM 1246 O O . ASP A 1 157 ? 13.602 17.165 -38.212 1.00 38.41 157 ASP A O 1
ATOM 1250 N N . VAL A 1 158 ? 14.664 18.113 -36.487 1.00 35.97 158 VAL A N 1
ATOM 1251 C CA . VAL A 1 158 ? 14.574 16.923 -35.635 1.00 35.97 158 VAL A CA 1
ATOM 1252 C C . VAL A 1 158 ? 13.2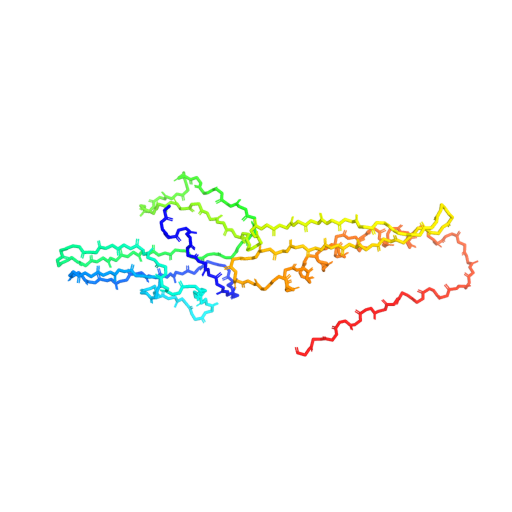77 17.035 -34.846 1.00 35.97 158 VAL A C 1
ATOM 1254 O O . VAL A 1 158 ? 13.209 17.642 -33.781 1.00 35.97 158 VAL A O 1
ATOM 1257 N N . THR A 1 159 ? 12.207 16.458 -35.388 1.00 34.47 159 THR A N 1
ATOM 1258 C CA . THR A 1 159 ? 10.965 16.286 -34.635 1.00 34.47 159 THR A CA 1
ATOM 1259 C C . THR A 1 159 ? 11.186 15.197 -33.583 1.00 34.47 159 THR A C 1
ATOM 1261 O O . THR A 1 159 ? 11.180 14.008 -33.903 1.00 34.47 159 THR A O 1
ATOM 1264 N N . LEU A 1 160 ? 11.387 15.585 -32.320 1.00 44.25 160 LEU A N 1
ATOM 1265 C CA . LEU A 1 160 ? 11.328 14.641 -31.202 1.00 44.25 160 LEU A CA 1
ATOM 1266 C C . LEU A 1 160 ? 9.931 13.994 -31.175 1.00 44.25 160 LEU A C 1
ATOM 1268 O O . LEU A 1 160 ? 8.930 14.709 -31.313 1.00 44.25 160 LEU A O 1
ATOM 1272 N N . PRO A 1 161 ? 9.813 12.665 -30.996 1.00 37.72 161 PRO A N 1
ATOM 1273 C CA . PRO A 1 161 ? 8.510 12.040 -30.870 1.00 37.72 161 PRO A CA 1
ATOM 1274 C C . PRO A 1 161 ? 7.854 12.562 -29.593 1.00 37.72 161 PRO A C 1
ATOM 1276 O O . PRO A 1 161 ? 8.245 12.228 -28.475 1.00 37.72 161 PRO A O 1
ATOM 1279 N N . PHE A 1 162 ? 6.836 13.404 -29.766 1.00 39.88 162 PHE A N 1
ATOM 1280 C CA . PHE A 1 162 ? 5.917 13.774 -28.704 1.00 39.88 162 PHE A CA 1
ATOM 1281 C C . PHE A 1 162 ? 5.220 12.501 -28.211 1.00 39.88 162 PHE A C 1
ATOM 1283 O O . PHE A 1 162 ? 4.199 12.088 -28.759 1.00 39.88 162 PHE A O 1
ATOM 1290 N N . PHE A 1 163 ? 5.753 11.872 -27.164 1.00 39.78 163 PHE A N 1
ATOM 1291 C CA . PHE A 1 163 ? 5.039 10.824 -26.447 1.00 39.78 163 PHE A CA 1
ATOM 1292 C C . PHE A 1 163 ? 3.833 11.462 -25.753 1.00 39.78 163 PHE A C 1
ATOM 1294 O O . PHE A 1 163 ? 3.929 12.047 -24.674 1.00 39.78 163 PHE A O 1
ATOM 1301 N N . ARG A 1 164 ? 2.672 11.406 -26.411 1.00 33.00 164 ARG A N 1
ATOM 1302 C CA . ARG A 1 164 ? 1.383 11.663 -25.771 1.00 33.00 164 ARG A CA 1
ATOM 1303 C C . ARG A 1 164 ? 0.933 10.370 -25.120 1.00 33.00 164 ARG A C 1
ATOM 1305 O O . ARG A 1 164 ? 0.339 9.516 -25.766 1.00 33.00 164 ARG A O 1
ATOM 1312 N N . PHE A 1 165 ? 1.229 10.228 -23.834 1.00 41.28 165 PHE A N 1
ATOM 1313 C CA . PHE A 1 165 ? 0.491 9.290 -23.002 1.00 41.28 165 PHE A CA 1
ATOM 1314 C C . PHE A 1 165 ? -0.906 9.884 -22.804 1.00 41.28 165 PHE A C 1
ATOM 1316 O O . PHE A 1 165 ? -1.071 10.864 -22.078 1.00 41.28 165 PHE A O 1
ATOM 1323 N N . MET A 1 166 ? -1.885 9.360 -23.547 1.00 33.56 166 MET A N 1
ATOM 1324 C CA . MET A 1 166 ? -3.292 9.663 -23.301 1.00 33.56 166 MET A CA 1
ATOM 1325 C C . MET A 1 166 ? -3.670 9.088 -21.937 1.00 33.56 166 MET A C 1
ATOM 1327 O O . MET A 1 166 ? -3.413 7.918 -21.657 1.00 33.56 166 MET A O 1
ATOM 1331 N N . ILE A 1 167 ? -4.224 9.950 -21.093 1.00 37.59 167 ILE A N 1
ATOM 1332 C CA . ILE A 1 167 ? -4.875 9.591 -19.840 1.00 37.59 167 ILE A CA 1
ATOM 1333 C C . ILE A 1 167 ? -6.351 9.414 -20.203 1.00 37.59 167 ILE A C 1
ATOM 1335 O O . ILE A 1 167 ? -6.979 10.402 -20.582 1.00 37.59 167 ILE A O 1
ATOM 1339 N N . ASP A 1 168 ? -6.857 8.185 -20.117 1.00 40.12 168 ASP A N 1
ATOM 1340 C CA . ASP A 1 168 ? -8.290 7.911 -19.946 1.00 40.12 168 ASP A CA 1
ATOM 1341 C C . ASP A 1 168 ? -8.562 7.651 -18.458 1.00 40.12 168 ASP A C 1
ATOM 1343 O O . ASP A 1 168 ? -7.736 6.942 -17.827 1.00 40.12 168 ASP A O 1
#

pLDDT: mean 82.92, std 19.42, range [33.0, 98.19]

Secondary structure (DSSP, 8-state):
-GGGG--EEE---SEEEEEEEEESSEEEEGGGEE--TTEEES-TT-EEEEE-SS-EEEEEEEEE--SSEE---GGG--SS-----EE---EEEEEEEEEEEEETTEEEEEEEEEEEE-SSS-HHHHHHHHHHHHHHHHHHHHHHHHTT--SS----------------

Nearest PDB structures (foldseek):
  8wa1-assembly1_a  TM=8.837E-01  e=5.188E-17  Nicotiana tabacum
  8wa1-assembly1_A  TM=8.887E-01  e=5.494E-17  Nicotiana tabacum
  8wa0-assembly1_a  TM=8.492E-01  e=2.071E-17  Nicotiana tabacum
  8w9z-assembly1_a  TM=8.573E-01  e=6.527E-17  Nicotiana tabacum
  8w9z-assembly1_A  TM=8.786E-01  e=1.942E-16  Nicotiana tabacum

Mean predicted aligned error: 10.67 Å

Sequence (168 aa):
MNLKEIVLRGNLYGTCNAFICAKGPGYVTAQDIILPPSVEIVDNTQHVASLTEPIDLCIGLQIERNRGYGIKTPKNFHDGSYPIDAVFMPVRNANHNIHCYGNDNEKQEILFLEIWTNGSLTPKEALHEASRNLIDLFIPFLHTEEENLHLENNQHDVTLPFFRFMID

InterPro domains:
  IPR011262 DNA-directed RNA polymerase, insert domain [PF01000] (2-89)
  IPR011263 DNA-directed RNA polymerase, RpoA/D/Rpb3-type [PF01193] (103-138)
  IPR036603 RNA polymerase, RBP11-like subunit [G3DSA:3.30.1360.10] (89-136)
  IPR036603 RNA polymerase, RBP11-like subunit [SSF55257] (90-143)
  IPR036643 DNA-directed RNA polymerase, insert domain superfamily [G3DSA:2.170.120.12] (1-88)
  IPR036643 DNA-directed RNA polymerase, insert domain superfamily [SSF56553] (1-89)

Foldseek 3Di:
DQVQLWDKAFDDDFKDKKKAKDFDQDWDFLLRIGDDPGMDTQDRGRGDDGHPDRDIDMDMDMDGADDAWDDDDPPPDPDPDDDDTHGNDFWPDKDKDWDWDDDPVDIDIDIDIDTDGSRSDDPVVVVVVVVVVVVVVCVVVVVVVVVVPPPDDDDDDPDDPPPPPDDD

Radius of gyration: 24.47 Å; Cα contacts (8 Å, |Δi|>4): 226; chains: 1; bounding box: 43×43×72 Å

Solvent-accessible surface area (backbone atoms only — not comparable to full-atom values): 10720 Å² total; per-residue (Å²): 113,52,74,68,71,62,46,65,30,66,78,64,83,65,74,44,67,31,36,35,72,49,67,33,62,45,81,42,33,45,63,54,48,50,63,48,97,55,48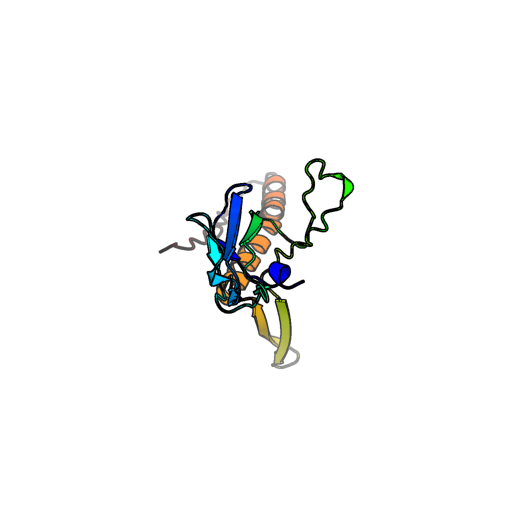,45,68,69,56,48,76,47,64,58,50,75,38,87,48,84,45,79,46,77,45,85,42,83,48,69,72,69,78,50,74,47,82,61,67,73,89,81,52,92,81,80,67,78,74,66,67,44,77,49,57,50,68,76,48,76,49,76,49,78,49,75,48,74,55,99,90,52,76,46,78,46,79,48,77,46,62,42,47,70,65,60,48,52,50,66,56,52,50,52,53,49,53,51,54,53,49,64,68,46,53,69,63,62,57,59,57,62,75,70,56,80,81,62,96,73,94,74,90,81,78,74,84,81,82,76,79,79,83,130

Organism: Gossypium mustelinum (NCBI:txid34275)